Protein AF-A0A5E4KMW6-F1 (afdb_monomer_lite)

Structure (mmCIF, N/CA/C/O backbone):
data_AF-A0A5E4KMW6-F1
#
_entry.id   AF-A0A5E4KMW6-F1
#
loop_
_atom_site.group_PDB
_atom_site.id
_atom_site.type_symbol
_atom_site.label_atom_id
_atom_site.label_alt_id
_atom_site.label_comp_id
_atom_site.label_asym_id
_atom_site.label_entity_id
_atom_site.label_seq_id
_atom_site.pdbx_PDB_ins_code
_atom_site.Cartn_x
_atom_site.Cartn_y
_atom_site.Cartn_z
_atom_site.occupancy
_atom_site.B_iso_or_equiv
_atom_site.auth_seq_id
_atom_site.auth_comp_id
_atom_site.auth_asym_id
_atom_site.auth_atom_id
_atom_site.pdbx_PDB_model_num
ATOM 1 N N . MET A 1 1 ? -25.659 14.389 33.096 1.00 57.75 1 MET A N 1
ATOM 2 C CA . MET A 1 1 ? -24.238 14.455 32.680 1.00 57.75 1 MET A CA 1
ATOM 3 C C . MET A 1 1 ? -23.809 13.194 31.925 1.00 57.75 1 MET A C 1
ATOM 5 O O . MET A 1 1 ? -23.121 13.339 30.927 1.00 57.75 1 MET A O 1
ATOM 9 N N . GLU A 1 2 ? -24.283 11.996 32.290 1.00 60.06 2 GLU A N 1
ATOM 10 C CA . GLU A 1 2 ? -23.921 10.710 31.642 1.00 60.06 2 GLU A CA 1
ATOM 11 C C . GLU A 1 2 ? -24.306 10.571 30.155 1.00 60.06 2 GLU A C 1
ATOM 13 O O . GLU A 1 2 ? -23.616 9.909 29.386 1.00 60.06 2 GLU A O 1
ATOM 18 N N . THR A 1 3 ? -25.379 11.224 29.701 1.00 62.38 3 THR A N 1
ATOM 19 C CA . THR A 1 3 ? -25.861 11.101 28.312 1.00 62.38 3 THR A CA 1
ATOM 20 C C . THR A 1 3 ? -24.940 11.737 27.268 1.00 62.38 3 THR A C 1
ATOM 22 O O . THR A 1 3 ? -24.943 11.291 26.121 1.00 62.38 3 THR A O 1
ATOM 25 N N . ASN A 1 4 ? -24.160 12.759 27.640 1.00 74.69 4 ASN A N 1
ATOM 26 C CA . ASN A 1 4 ? -23.237 13.421 26.711 1.00 74.69 4 ASN A CA 1
ATOM 27 C C . ASN A 1 4 ? -21.982 12.572 26.475 1.00 74.69 4 ASN A C 1
ATOM 29 O O . ASN A 1 4 ? -21.631 12.343 25.321 1.00 74.69 4 ASN A O 1
ATOM 33 N N . ASN A 1 5 ? -21.400 12.003 27.537 1.00 83.69 5 ASN A N 1
ATOM 34 C CA . ASN A 1 5 ? -20.194 11.169 27.448 1.00 83.69 5 ASN A CA 1
ATOM 35 C C . ASN A 1 5 ? -20.421 9.916 26.585 1.00 83.69 5 ASN A C 1
ATOM 37 O O . ASN A 1 5 ? -19.642 9.585 25.694 1.00 83.69 5 ASN A O 1
ATOM 41 N N . LYS A 1 6 ? -21.580 9.273 26.759 1.00 87.38 6 LYS A N 1
ATOM 42 C CA . LYS A 1 6 ? -21.977 8.111 25.961 1.00 87.38 6 LYS A CA 1
ATOM 43 C C . LYS A 1 6 ? -22.080 8.417 24.464 1.00 87.38 6 LYS A C 1
ATOM 45 O O . LYS A 1 6 ? -21.688 7.597 23.633 1.00 87.38 6 LYS A O 1
ATOM 50 N N . LYS A 1 7 ? -22.643 9.576 24.109 1.00 90.06 7 LYS A N 1
ATOM 51 C CA . LYS A 1 7 ? -22.802 10.000 22.711 1.00 90.06 7 LYS A CA 1
ATOM 52 C C . LYS A 1 7 ? -21.448 10.329 22.076 1.00 90.06 7 LYS A C 1
ATOM 54 O O . LYS A 1 7 ? -21.235 9.993 20.914 1.00 90.06 7 LYS A O 1
ATOM 59 N N . GLU A 1 8 ? -20.540 10.929 22.840 1.00 91.62 8 GLU A N 1
ATOM 60 C CA . GLU A 1 8 ? -19.158 11.190 22.423 1.00 91.62 8 GLU A CA 1
ATOM 61 C C . GLU A 1 8 ? -18.402 9.880 22.148 1.00 91.62 8 GLU A C 1
ATOM 63 O O . GLU A 1 8 ? -17.868 9.707 21.052 1.00 91.62 8 GLU A O 1
ATOM 68 N N . LEU A 1 9 ? -18.469 8.902 23.061 1.00 92.56 9 LEU A N 1
ATOM 69 C CA . LEU A 1 9 ? -17.869 7.572 22.867 1.00 92.56 9 LEU A CA 1
ATOM 70 C C . LEU A 1 9 ? -18.418 6.854 21.627 1.00 92.56 9 LEU A C 1
ATOM 72 O O . LEU A 1 9 ? -17.667 6.226 20.882 1.00 92.56 9 LEU A O 1
ATOM 76 N N . GLN A 1 10 ? -19.726 6.951 21.378 1.00 94.31 10 GLN A N 1
ATOM 77 C CA . GLN A 1 10 ? -20.337 6.397 20.166 1.00 94.31 10 GLN A CA 1
ATOM 78 C C . GLN A 1 10 ? -19.813 7.068 18.889 1.00 94.31 10 GLN A C 1
ATOM 80 O O . GLN A 1 10 ? -19.595 6.373 17.896 1.00 94.31 10 GLN A O 1
ATOM 85 N N . GLY A 1 11 ? -19.590 8.386 18.919 1.00 96.06 11 GLY A N 1
ATOM 86 C CA . GLY A 1 11 ? -18.971 9.129 17.820 1.00 96.06 11 GLY A CA 1
ATOM 87 C C . GLY A 1 11 ? -17.546 8.652 17.540 1.00 96.06 11 GLY A C 1
ATOM 88 O O . GLY A 1 11 ? -17.247 8.253 16.417 1.00 96.06 11 GLY A O 1
ATOM 89 N N . MET A 1 12 ? -16.710 8.574 18.578 1.00 96.00 12 MET A N 1
ATOM 90 C CA . MET A 1 12 ? -15.323 8.102 18.462 1.00 96.00 12 MET A CA 1
ATOM 91 C C . MET A 1 12 ? -15.232 6.661 17.946 1.00 96.00 12 MET A C 1
ATOM 93 O O . MET A 1 12 ? -14.402 6.349 17.097 1.00 96.00 12 MET A O 1
ATOM 97 N N . ILE A 1 13 ? -16.101 5.768 18.431 1.00 97.69 13 ILE A N 1
ATOM 98 C CA . ILE A 1 13 ? -16.173 4.383 17.947 1.00 97.69 13 ILE A CA 1
ATOM 99 C C . ILE A 1 13 ? -16.477 4.355 16.450 1.00 97.69 13 ILE A C 1
ATOM 101 O O . ILE A 1 13 ? -15.834 3.599 15.723 1.00 97.69 13 ILE A O 1
ATOM 105 N N . LYS A 1 14 ? -17.427 5.178 15.991 1.00 98.00 14 LYS A N 1
ATOM 106 C CA . LYS A 1 14 ? -17.769 5.260 14.572 1.00 98.00 14 LYS A CA 1
ATOM 107 C C . LYS A 1 14 ? -16.583 5.759 13.742 1.00 98.00 14 LYS A C 1
ATOM 109 O O . LYS A 1 14 ? -16.261 5.134 12.740 1.00 98.00 14 LYS A O 1
ATOM 114 N N . GLU A 1 15 ? -15.899 6.813 14.177 1.00 98.19 15 GLU A N 1
ATOM 115 C CA . GLU A 1 15 ? -14.708 7.337 13.487 1.00 98.19 15 GLU A CA 1
ATOM 116 C C . GLU A 1 15 ? -13.585 6.294 13.389 1.00 98.19 15 GLU A C 1
ATOM 118 O O . GLU A 1 15 ? -12.969 6.133 12.338 1.00 98.19 15 GLU A O 1
ATOM 123 N N . LEU A 1 16 ? -13.345 5.531 14.459 1.00 98.38 16 LEU A N 1
ATOM 124 C CA . LEU A 1 16 ? -12.359 4.447 14.453 1.00 98.38 16 LEU A CA 1
ATOM 125 C C . LEU A 1 16 ? -12.757 3.305 13.507 1.00 98.38 16 LEU A C 1
ATOM 127 O O . LEU A 1 16 ? -11.884 2.703 12.887 1.00 98.38 16 LEU A O 1
ATOM 131 N N . GLN A 1 17 ? -14.052 2.999 13.390 1.00 98.50 17 GLN A N 1
ATOM 132 C CA . GLN A 1 17 ? -14.554 2.010 12.431 1.00 98.50 17 GLN A CA 1
ATOM 133 C C . GLN A 1 17 ? -14.382 2.485 10.988 1.00 98.50 17 GLN A C 1
ATOM 135 O O . GLN A 1 17 ? -13.891 1.717 10.163 1.00 98.50 17 GLN A O 1
ATOM 140 N N . ASP A 1 18 ? -14.737 3.739 10.706 1.00 98.56 18 ASP A N 1
ATOM 141 C CA . ASP A 1 18 ? -14.577 4.349 9.385 1.00 98.56 18 ASP A CA 1
ATOM 142 C C . ASP A 1 18 ? -13.086 4.335 8.983 1.00 98.56 18 ASP A C 1
ATOM 144 O O . ASP A 1 18 ? -12.735 3.828 7.917 1.00 98.56 18 ASP A O 1
ATOM 148 N N . LYS A 1 19 ? -12.187 4.719 9.901 1.00 98.50 19 LYS A N 1
ATOM 149 C CA . LYS A 1 19 ? -10.732 4.651 9.694 1.00 98.50 19 LYS A CA 1
ATOM 150 C C . LYS A 1 19 ? -10.211 3.228 9.456 1.00 98.50 19 LYS A C 1
ATOM 152 O O . LYS A 1 19 ? -9.307 3.029 8.650 1.00 98.50 19 LYS A O 1
ATOM 157 N N . ILE A 1 20 ? -10.736 2.227 10.166 1.00 98.75 20 ILE A N 1
ATOM 158 C CA . ILE A 1 20 ? -10.351 0.822 9.949 1.00 98.75 20 ILE A CA 1
ATOM 159 C C . ILE A 1 20 ? -10.695 0.384 8.527 1.00 98.75 20 ILE A C 1
ATOM 161 O O . ILE A 1 20 ? -9.859 -0.258 7.895 1.00 98.75 20 ILE A O 1
ATOM 165 N N . ASN A 1 21 ? -11.878 0.748 8.028 1.00 98.56 21 ASN A N 1
ATOM 166 C CA . ASN A 1 21 ? -12.286 0.408 6.667 1.00 98.56 21 ASN A CA 1
ATOM 167 C C . ASN A 1 21 ? -11.345 1.061 5.641 1.00 98.56 21 ASN A C 1
ATOM 169 O O . ASN A 1 21 ? -10.805 0.365 4.788 1.00 98.56 21 ASN A O 1
ATOM 173 N N . GLU A 1 22 ? -11.041 2.355 5.793 1.00 98.62 22 GLU A N 1
ATOM 174 C CA . GLU A 1 22 ? -10.095 3.062 4.913 1.00 98.62 22 GLU A CA 1
ATOM 175 C C . GLU A 1 22 ? -8.698 2.415 4.904 1.00 98.62 22 GLU A C 1
ATOM 177 O O . GLU A 1 22 ? -8.081 2.250 3.850 1.00 98.62 22 GLU A O 1
ATOM 182 N N . LEU A 1 23 ? -8.190 2.012 6.075 1.00 98.75 23 LEU A N 1
ATOM 183 C CA . LEU A 1 23 ? -6.911 1.304 6.186 1.00 98.75 23 LEU A CA 1
ATOM 184 C C . LEU A 1 23 ? -6.944 -0.053 5.475 1.00 98.75 23 LEU A C 1
ATOM 186 O O . LEU A 1 23 ? -5.963 -0.425 4.832 1.00 98.75 23 LEU A O 1
ATOM 190 N N . GLN A 1 24 ? -8.051 -0.791 5.582 1.00 98.69 24 GLN A N 1
ATOM 191 C CA . GLN A 1 24 ? -8.215 -2.077 4.905 1.00 98.69 24 GLN A CA 1
ATOM 192 C C . GLN A 1 24 ? -8.251 -1.914 3.383 1.00 98.69 24 GLN A C 1
ATOM 194 O O . GLN A 1 24 ? -7.537 -2.649 2.700 1.00 98.69 24 GLN A O 1
ATOM 199 N N . ASP A 1 25 ? -8.977 -0.919 2.876 1.00 98.69 25 ASP A N 1
ATOM 200 C CA . ASP A 1 25 ? -9.053 -0.620 1.442 1.00 98.69 25 ASP A CA 1
ATOM 201 C C . ASP A 1 25 ? -7.670 -0.247 0.877 1.00 98.69 25 ASP A C 1
ATOM 203 O O . ASP A 1 25 ? -7.252 -0.743 -0.173 1.00 98.69 25 ASP A O 1
ATOM 207 N N . MET A 1 26 ? -6.903 0.580 1.600 1.00 98.69 26 MET A N 1
ATOM 208 C CA . MET A 1 26 ? -5.532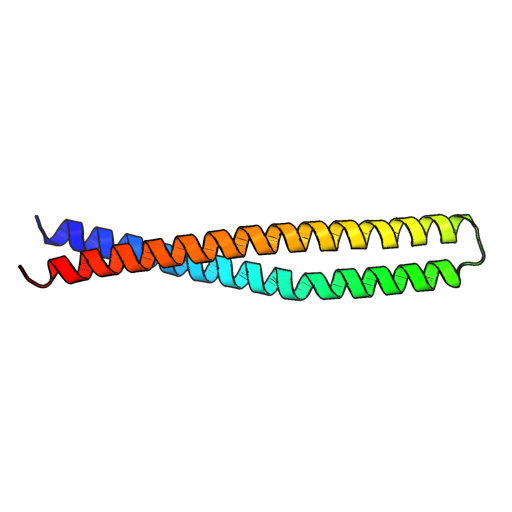 0.928 1.204 1.00 98.69 26 MET A CA 1
ATOM 209 C C . MET A 1 26 ? -4.595 -0.287 1.212 1.00 98.69 26 MET A C 1
ATOM 211 O O . MET A 1 26 ? -3.778 -0.442 0.302 1.00 98.69 26 MET A O 1
ATOM 215 N N . ILE A 1 27 ? -4.701 -1.153 2.223 1.00 98.88 27 ILE A N 1
ATOM 216 C CA . ILE A 1 27 ? -3.915 -2.391 2.303 1.00 98.88 27 ILE A CA 1
ATOM 217 C C . ILE A 1 27 ? -4.235 -3.308 1.120 1.00 98.88 27 ILE A C 1
ATOM 219 O O . ILE A 1 27 ? -3.312 -3.835 0.497 1.00 98.88 27 ILE A O 1
ATOM 223 N N . GLU A 1 28 ? -5.514 -3.481 0.782 1.00 98.75 28 GLU A N 1
ATOM 224 C CA . GLU A 1 28 ? -5.937 -4.293 -0.361 1.00 98.75 28 GLU A CA 1
ATOM 225 C C . GLU A 1 28 ? -5.371 -3.745 -1.676 1.00 98.75 28 GLU A C 1
ATOM 227 O O . GLU A 1 28 ? -4.771 -4.494 -2.451 1.00 98.75 28 GLU A O 1
ATOM 232 N N . ALA A 1 29 ? -5.461 -2.430 -1.893 1.00 98.75 29 ALA A N 1
ATOM 233 C CA . ALA A 1 29 ? -4.903 -1.788 -3.079 1.00 98.75 29 ALA A CA 1
ATOM 234 C C . ALA A 1 29 ? -3.389 -2.035 -3.222 1.00 98.75 29 ALA A C 1
ATOM 236 O O . ALA A 1 29 ? -2.912 -2.349 -4.315 1.00 98.75 29 ALA A O 1
ATOM 237 N N . ILE A 1 30 ? -2.632 -1.953 -2.123 1.00 98.75 30 ILE A N 1
ATOM 238 C CA . ILE A 1 30 ? -1.185 -2.211 -2.137 1.00 98.75 30 ILE A CA 1
ATOM 239 C C . ILE A 1 30 ? -0.877 -3.690 -2.392 1.00 98.75 30 ILE A C 1
ATOM 241 O O . ILE A 1 30 ? 0.026 -3.998 -3.174 1.00 98.75 30 ILE A O 1
ATOM 245 N N . LEU A 1 31 ? -1.631 -4.612 -1.788 1.00 98.62 31 LEU A N 1
ATOM 246 C CA . LEU A 1 31 ? -1.472 -6.049 -2.033 1.00 98.62 31 LEU A CA 1
ATOM 247 C C . LEU A 1 31 ? -1.720 -6.416 -3.502 1.00 98.62 31 LEU A C 1
ATOM 249 O O . LEU A 1 31 ? -1.069 -7.326 -4.012 1.00 98.62 31 LEU A O 1
ATOM 253 N N . LEU A 1 32 ? -2.604 -5.688 -4.191 1.00 98.50 32 LEU A N 1
ATOM 254 C CA . LEU A 1 32 ? -2.830 -5.825 -5.633 1.00 98.50 32 LEU A CA 1
ATOM 255 C C . LEU A 1 32 ? -1.739 -5.161 -6.490 1.00 98.50 32 LEU A C 1
ATOM 257 O O . LEU A 1 32 ? -1.545 -5.565 -7.636 1.00 98.50 32 LEU A O 1
ATOM 261 N N . ALA A 1 33 ? -1.049 -4.136 -5.984 1.00 98.62 33 ALA A N 1
ATOM 262 C CA . ALA A 1 33 ? -0.001 -3.418 -6.715 1.00 98.62 33 ALA A CA 1
ATOM 263 C C . ALA A 1 33 ? 1.350 -4.153 -6.692 1.00 98.62 33 ALA A C 1
ATOM 265 O O . ALA A 1 33 ? 1.993 -4.278 -7.727 1.00 98.62 33 ALA A O 1
ATOM 266 N N . ILE A 1 34 ? 1.746 -4.722 -5.550 1.00 98.69 34 ILE A N 1
ATOM 267 C CA . ILE A 1 34 ? 3.015 -5.459 -5.392 1.00 98.69 34 ILE A CA 1
ATOM 268 C C . ILE A 1 34 ? 3.270 -6.522 -6.485 1.00 98.69 34 ILE A C 1
ATOM 270 O O . ILE A 1 34 ? 4.373 -6.538 -7.032 1.00 98.69 34 ILE A O 1
ATOM 274 N N . PRO A 1 35 ? 2.327 -7.425 -6.830 1.00 98.38 35 PRO A N 1
ATOM 275 C CA . PRO A 1 35 ? 2.565 -8.396 -7.897 1.00 98.38 35 PRO A CA 1
ATOM 276 C C . PRO A 1 35 ? 2.711 -7.737 -9.275 1.00 98.38 35 PRO A C 1
ATOM 278 O O . PRO A 1 35 ? 3.471 -8.245 -10.093 1.00 98.38 35 PRO A O 1
ATOM 281 N N . ARG A 1 36 ? 2.069 -6.586 -9.519 1.00 98.56 36 ARG A N 1
ATOM 282 C CA . ARG A 1 36 ? 2.215 -5.855 -10.787 1.00 98.56 36 ARG A CA 1
ATOM 283 C C . ARG A 1 36 ? 3.619 -5.295 -10.973 1.00 98.56 36 ARG A C 1
ATOM 285 O O . ARG A 1 36 ? 4.141 -5.377 -12.078 1.00 98.56 36 ARG A O 1
ATOM 292 N N . GLU A 1 37 ? 4.249 -4.802 -9.906 1.00 98.62 37 GLU A N 1
ATOM 293 C CA . GLU A 1 37 ? 5.648 -4.351 -9.970 1.00 98.62 37 GLU A CA 1
ATOM 294 C C . GLU A 1 37 ? 6.596 -5.510 -10.314 1.00 98.62 37 GLU A C 1
ATOM 296 O O . GLU A 1 37 ? 7.518 -5.362 -11.113 1.00 98.62 37 GLU A O 1
ATOM 301 N N . ARG A 1 38 ? 6.330 -6.712 -9.783 1.00 98.19 38 ARG A N 1
ATOM 302 C CA . ARG A 1 38 ? 7.102 -7.922 -10.116 1.00 98.19 38 ARG A CA 1
ATOM 303 C C . ARG A 1 38 ? 6.937 -8.332 -11.572 1.00 98.19 38 ARG A C 1
ATOM 305 O O . ARG A 1 38 ? 7.927 -8.606 -12.245 1.00 98.19 38 ARG A O 1
ATOM 312 N N . GLU A 1 39 ? 5.699 -8.352 -12.058 1.00 98.62 39 GLU A N 1
ATOM 313 C CA . GLU A 1 39 ? 5.392 -8.649 -13.459 1.00 98.62 39 GLU A CA 1
ATOM 314 C C . GLU A 1 39 ? 6.057 -7.630 -14.400 1.00 98.62 39 GLU A C 1
ATOM 316 O O . GLU A 1 39 ? 6.649 -8.013 -15.411 1.00 98.62 39 GLU A O 1
ATOM 321 N N . ALA A 1 40 ? 6.031 -6.342 -14.045 1.00 98.56 40 ALA A N 1
ATOM 322 C CA . ALA A 1 40 ? 6.690 -5.280 -14.801 1.00 98.56 40 ALA A CA 1
ATOM 323 C C . ALA A 1 40 ? 8.222 -5.423 -14.789 1.00 98.56 40 ALA A C 1
ATOM 325 O O . ALA A 1 40 ? 8.856 -5.331 -15.845 1.00 98.56 40 ALA A O 1
ATOM 326 N N . HIS A 1 41 ? 8.823 -5.733 -13.635 1.00 98.69 41 HIS A N 1
ATOM 327 C CA . HIS A 1 41 ? 10.250 -6.042 -13.535 1.00 98.69 41 HIS A CA 1
ATOM 328 C C . HIS A 1 41 ? 10.634 -7.192 -14.477 1.00 98.69 41 HIS A C 1
ATOM 330 O O . HIS A 1 41 ? 11.577 -7.070 -15.262 1.00 98.69 41 HIS A O 1
ATOM 336 N N . GLU A 1 42 ? 9.910 -8.314 -14.420 1.00 98.56 42 GLU A N 1
ATOM 337 C CA . GLU A 1 42 ? 10.171 -9.480 -15.270 1.00 98.56 42 GLU A CA 1
ATOM 338 C C . GLU A 1 42 ? 10.026 -9.144 -16.756 1.00 98.56 42 GLU A C 1
ATOM 340 O O . GLU A 1 42 ? 10.868 -9.542 -17.567 1.00 98.56 42 GLU A O 1
ATOM 345 N N . TYR A 1 43 ? 9.006 -8.360 -17.110 1.00 98.69 43 TYR A N 1
ATOM 346 C CA . TYR A 1 43 ? 8.800 -7.871 -18.467 1.00 98.69 43 TYR A CA 1
ATOM 347 C C . TYR A 1 43 ? 10.006 -7.065 -18.972 1.00 98.69 43 TYR A C 1
ATOM 349 O O . TYR A 1 43 ? 10.556 -7.375 -20.034 1.00 98.69 43 TYR A O 1
ATOM 357 N N . TYR A 1 44 ? 10.484 -6.082 -18.205 1.00 98.69 44 TYR A N 1
ATOM 358 C CA . TYR A 1 44 ? 11.638 -5.277 -18.610 1.00 98.69 44 TYR A CA 1
ATOM 359 C C . TYR A 1 44 ? 12.952 -6.063 -18.587 1.00 98.69 44 TYR A C 1
ATOM 361 O O . TYR A 1 44 ? 13.788 -5.880 -19.473 1.00 98.69 44 TYR A O 1
ATOM 369 N N . ALA A 1 45 ? 13.124 -7.002 -17.657 1.00 98.44 45 ALA A N 1
ATOM 370 C CA . ALA A 1 45 ? 14.274 -7.901 -17.642 1.00 98.44 45 ALA A CA 1
ATOM 371 C C . ALA A 1 45 ? 14.303 -8.826 -18.876 1.00 98.44 45 ALA A C 1
ATOM 373 O O . ALA A 1 45 ? 15.374 -9.134 -19.406 1.00 98.44 45 ALA A O 1
ATOM 374 N N . ASN A 1 46 ? 13.141 -9.259 -19.374 1.00 98.56 46 ASN A N 1
ATOM 375 C CA . ASN A 1 46 ? 13.035 -9.988 -20.641 1.00 98.56 46 ASN A CA 1
ATOM 376 C C . ASN A 1 46 ? 13.369 -9.082 -21.830 1.00 98.56 46 ASN A C 1
ATOM 378 O O . ASN A 1 46 ? 14.229 -9.431 -22.639 1.00 98.56 46 ASN A O 1
ATOM 382 N N . ALA A 1 47 ? 12.787 -7.883 -21.882 1.00 98.31 47 ALA A N 1
ATOM 383 C CA . ALA A 1 47 ? 13.049 -6.916 -22.945 1.00 98.31 47 ALA A CA 1
ATOM 384 C C . ALA A 1 47 ? 14.533 -6.501 -23.014 1.00 98.31 47 ALA A C 1
ATOM 386 O O . ALA A 1 47 ? 15.090 -6.347 -24.101 1.00 98.31 47 ALA A O 1
ATOM 387 N N . TYR A 1 48 ? 15.213 -6.395 -21.867 1.00 98.12 48 TYR A N 1
ATOM 388 C CA . TYR A 1 48 ? 16.664 -6.209 -21.787 1.00 98.12 48 TYR A CA 1
ATOM 389 C C . TYR A 1 48 ? 17.435 -7.334 -22.491 1.00 98.12 48 TYR A C 1
ATOM 391 O O . TYR A 1 48 ? 18.371 -7.059 -23.243 1.00 98.12 48 TYR A O 1
ATOM 399 N N . ARG A 1 49 ? 17.045 -8.597 -22.265 1.00 98.00 49 ARG A N 1
ATOM 400 C CA . ARG A 1 49 ? 17.708 -9.775 -22.852 1.00 98.00 49 ARG A CA 1
ATOM 401 C C . ARG A 1 49 ? 17.516 -9.865 -24.365 1.00 98.00 49 ARG A C 1
ATOM 403 O O . ARG A 1 49 ? 18.412 -10.340 -25.057 1.00 98.00 49 ARG A O 1
ATOM 410 N N . GLU A 1 50 ? 16.380 -9.395 -24.869 1.00 98.06 50 GLU A N 1
ATOM 411 C CA . GLU A 1 50 ? 16.034 -9.423 -26.296 1.00 98.06 50 GLU A CA 1
ATOM 412 C C . GLU A 1 50 ? 16.521 -8.183 -27.064 1.00 98.06 50 GLU A C 1
ATOM 414 O O . GLU A 1 50 ? 16.653 -8.207 -28.291 1.00 98.06 50 GLU A O 1
ATOM 419 N N . ALA A 1 51 ? 16.811 -7.087 -26.362 1.00 97.88 51 ALA A N 1
ATOM 420 C CA . ALA A 1 51 ? 17.237 -5.840 -26.975 1.00 97.88 51 ALA A CA 1
ATOM 421 C C . ALA A 1 51 ? 18.575 -5.984 -27.715 1.00 97.88 51 ALA A C 1
ATOM 423 O O . ALA A 1 51 ? 19.601 -6.374 -27.153 1.00 97.88 51 ALA A O 1
ATOM 424 N N . THR A 1 52 ? 18.591 -5.567 -28.981 1.00 97.00 52 THR A N 1
ATOM 425 C CA . THR A 1 52 ? 19.775 -5.619 -29.852 1.00 97.00 52 THR A CA 1
ATOM 426 C C . THR A 1 52 ? 20.674 -4.394 -29.690 1.00 97.00 52 THR A C 1
ATOM 428 O O . THR A 1 52 ? 21.902 -4.525 -29.703 1.00 97.00 52 THR A O 1
ATOM 431 N N . SER A 1 53 ? 20.086 -3.215 -29.462 1.00 98.19 53 SER A N 1
ATOM 432 C CA . SER A 1 53 ? 20.822 -1.965 -29.260 1.00 98.19 53 SER A CA 1
ATOM 433 C C . SER A 1 53 ? 21.253 -1.773 -27.801 1.00 98.19 53 SER A C 1
ATOM 435 O O . SER A 1 53 ? 20.526 -2.107 -26.864 1.00 98.19 53 SER A O 1
ATOM 437 N N . GLU A 1 54 ? 22.435 -1.188 -27.595 1.00 97.50 54 GLU A N 1
ATOM 438 C CA . GLU A 1 54 ? 22.928 -0.864 -26.250 1.00 97.50 54 GLU A CA 1
ATOM 439 C C . GLU A 1 54 ? 22.045 0.178 -25.546 1.00 97.50 54 GLU A C 1
ATOM 441 O O . GLU A 1 54 ? 21.821 0.083 -24.341 1.00 97.50 54 GLU A O 1
ATOM 446 N N . ALA A 1 55 ? 21.497 1.138 -26.297 1.00 98.12 55 ALA A N 1
ATOM 447 C CA . ALA A 1 55 ? 20.600 2.155 -25.758 1.00 98.12 55 ALA A CA 1
ATOM 448 C C . ALA A 1 55 ? 19.315 1.529 -25.189 1.00 98.12 55 ALA A C 1
ATOM 450 O O . ALA A 1 55 ? 18.930 1.826 -24.060 1.00 98.12 55 ALA A O 1
ATOM 451 N N . SER A 1 56 ? 18.698 0.603 -25.932 1.00 98.25 56 SER A N 1
ATOM 452 C CA . SER A 1 56 ? 17.511 -0.132 -25.479 1.00 98.25 56 SER A CA 1
ATOM 453 C C . SER A 1 56 ? 17.815 -1.003 -24.260 1.00 98.25 56 SER A C 1
ATOM 455 O O . SER A 1 56 ? 17.035 -1.005 -23.313 1.00 98.25 56 SER A O 1
ATOM 457 N N . ARG A 1 57 ? 18.971 -1.686 -24.232 1.00 98.38 57 ARG A N 1
ATOM 458 C CA . ARG A 1 57 ? 19.408 -2.447 -23.049 1.00 98.38 57 ARG A CA 1
ATOM 459 C C . ARG A 1 57 ? 19.514 -1.551 -21.813 1.00 98.38 57 ARG A C 1
ATOM 461 O O . ARG A 1 57 ? 18.945 -1.874 -20.778 1.00 98.38 57 ARG A O 1
ATOM 468 N N . LYS A 1 58 ? 20.171 -0.394 -21.912 1.00 98.38 58 LYS A N 1
ATOM 469 C CA . LYS A 1 58 ? 20.270 0.543 -20.776 1.00 98.38 58 LYS A CA 1
ATOM 470 C C . LYS A 1 58 ? 18.897 1.010 -20.289 1.00 98.38 58 LYS A C 1
ATOM 472 O O . LYS A 1 58 ? 18.664 1.025 -19.086 1.00 98.38 58 LYS A O 1
ATOM 477 N N . MET A 1 59 ? 17.990 1.332 -21.211 1.00 98.56 59 MET A N 1
ATOM 478 C CA . MET A 1 59 ? 16.628 1.749 -20.870 1.00 98.56 59 MET A CA 1
ATOM 479 C C . MET A 1 59 ? 15.856 0.652 -20.126 1.00 98.56 59 MET A C 1
ATOM 481 O O . MET A 1 59 ? 15.296 0.921 -19.069 1.00 98.56 59 MET A O 1
ATOM 485 N N . TYR A 1 60 ? 15.845 -0.581 -20.637 1.00 98.69 60 TYR A N 1
ATOM 486 C CA . TYR A 1 60 ? 15.119 -1.676 -19.991 1.00 98.69 60 TYR A CA 1
ATOM 487 C C . TYR A 1 60 ? 15.725 -2.088 -18.647 1.00 98.69 60 TYR A C 1
ATOM 489 O O . TYR A 1 60 ? 14.975 -2.368 -17.718 1.00 98.69 60 TYR A O 1
ATOM 497 N N . SER A 1 61 ? 17.056 -2.062 -18.513 1.00 98.38 61 SER A N 1
ATOM 498 C CA . SER A 1 61 ? 17.720 -2.291 -17.221 1.00 98.38 61 SER A CA 1
ATOM 499 C C . SER A 1 61 ? 17.277 -1.259 -16.186 1.00 98.38 61 SER A C 1
ATOM 501 O O . SER A 1 61 ? 16.897 -1.624 -15.079 1.00 98.38 61 SER A O 1
ATOM 503 N N . TYR A 1 62 ? 17.262 0.023 -16.567 1.00 98.56 62 TYR A N 1
ATOM 504 C CA . TYR A 1 62 ? 16.812 1.099 -15.688 1.00 98.56 62 TYR A CA 1
ATOM 505 C C . TYR A 1 62 ? 15.351 0.916 -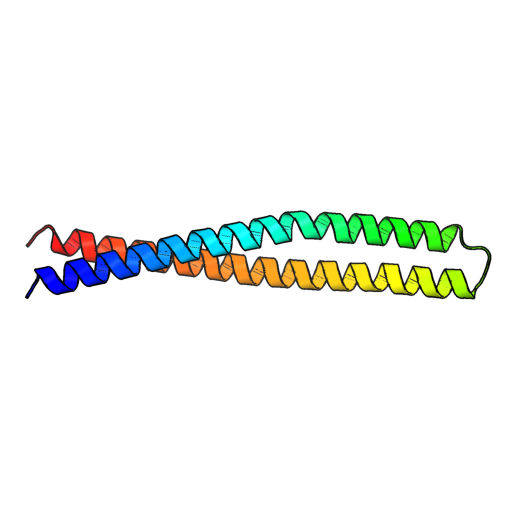15.257 1.00 98.56 62 TYR A C 1
ATOM 507 O O . TYR A 1 62 ? 15.047 1.054 -14.076 1.00 98.56 62 TYR A O 1
ATOM 515 N N . LEU A 1 63 ? 14.457 0.570 -16.189 1.00 98.69 63 LEU A N 1
ATOM 516 C CA . LEU A 1 63 ? 13.046 0.336 -15.875 1.00 98.69 63 LEU A CA 1
ATOM 517 C C . LEU A 1 63 ? 12.863 -0.850 -14.922 1.00 98.69 63 LEU A C 1
ATOM 519 O O . LEU A 1 63 ? 12.185 -0.699 -13.914 1.00 98.69 63 LEU A O 1
ATOM 523 N N . ALA A 1 64 ? 13.530 -1.983 -15.168 1.00 98.56 64 ALA A N 1
ATOM 524 C CA . ALA A 1 64 ? 13.488 -3.123 -14.251 1.00 98.56 64 ALA A CA 1
ATOM 525 C C . ALA A 1 64 ? 13.954 -2.731 -12.833 1.00 98.56 64 ALA A C 1
ATOM 527 O O . ALA A 1 64 ? 13.304 -3.058 -11.840 1.00 98.56 64 ALA A O 1
ATOM 528 N N . GLU A 1 65 ? 15.041 -1.964 -12.721 1.00 98.38 65 GLU A N 1
ATOM 529 C CA . GLU A 1 65 ? 15.519 -1.455 -11.431 1.00 98.38 65 GLU A CA 1
ATOM 530 C C . GLU A 1 65 ? 14.502 -0.524 -10.746 1.00 98.38 65 GLU A C 1
ATOM 532 O O . GLU A 1 65 ? 14.340 -0.607 -9.526 1.00 98.38 65 GLU A O 1
ATOM 537 N N . GLN A 1 66 ? 13.784 0.324 -11.496 1.00 98.62 66 GLN A N 1
ATOM 538 C CA . GLN A 1 66 ? 12.717 1.162 -10.930 1.00 98.62 66 GLN A CA 1
ATOM 539 C C . GLN A 1 66 ? 11.593 0.320 -10.320 1.00 98.62 66 GLN A C 1
ATOM 541 O O . GLN A 1 66 ? 11.201 0.591 -9.186 1.00 98.62 66 GLN A O 1
ATOM 546 N N . GLU A 1 67 ? 11.147 -0.746 -10.988 1.00 98.62 67 GLU A N 1
ATOM 547 C CA . GLU A 1 67 ? 10.061 -1.580 -10.450 1.00 98.62 67 GLU A CA 1
ATOM 548 C C . GLU A 1 67 ? 10.467 -2.308 -9.155 1.00 98.62 67 GLU A C 1
ATOM 550 O O . GLU A 1 67 ? 9.652 -2.508 -8.254 1.00 98.62 67 GLU A O 1
ATOM 555 N N . THR A 1 68 ? 11.759 -2.613 -8.981 1.00 98.25 68 THR A N 1
ATOM 556 C CA . THR A 1 68 ? 12.280 -3.152 -7.707 1.00 98.25 68 THR A CA 1
ATOM 557 C C . THR A 1 68 ? 12.177 -2.128 -6.571 1.00 98.25 68 THR A C 1
ATOM 559 O O . THR A 1 68 ? 11.847 -2.472 -5.427 1.00 98.25 68 THR A O 1
ATOM 562 N N . LEU A 1 69 ? 12.457 -0.855 -6.869 1.00 98.38 69 LEU A N 1
ATOM 563 C CA . LEU A 1 69 ? 12.307 0.237 -5.907 1.00 98.38 69 LEU A CA 1
ATOM 564 C C . LEU A 1 69 ? 10.829 0.471 -5.580 1.00 98.38 69 LEU A C 1
ATOM 566 O O . LEU A 1 69 ? 10.495 0.593 -4.401 1.00 98.38 69 LEU A O 1
ATOM 570 N N . HIS A 1 70 ? 9.948 0.459 -6.583 1.00 98.50 70 HIS A N 1
ATOM 571 C CA . HIS A 1 70 ? 8.503 0.567 -6.384 1.00 98.50 70 HIS A CA 1
ATOM 572 C C . HIS A 1 70 ? 7.968 -0.562 -5.495 1.00 98.50 70 HIS A C 1
ATOM 574 O O . HIS A 1 70 ? 7.304 -0.274 -4.495 1.00 98.50 70 HIS A O 1
ATOM 580 N N . GLU A 1 71 ? 8.328 -1.827 -5.761 1.00 98.62 71 GLU A N 1
ATOM 581 C CA . GLU A 1 71 ? 7.948 -2.958 -4.903 1.00 98.62 71 GLU A CA 1
ATOM 582 C C . GLU A 1 71 ? 8.414 -2.735 -3.455 1.00 98.62 71 GLU A C 1
ATOM 584 O O . GLU A 1 71 ? 7.647 -2.932 -2.507 1.00 98.62 71 GLU A O 1
ATOM 589 N N . THR A 1 72 ? 9.662 -2.301 -3.268 1.00 98.62 72 THR A N 1
ATOM 590 C CA . THR A 1 72 ? 10.234 -2.049 -1.937 1.00 98.62 72 THR A CA 1
ATOM 591 C C . THR A 1 72 ? 9.463 -0.957 -1.192 1.00 98.62 72 THR A C 1
ATOM 593 O O . THR A 1 72 ? 9.132 -1.117 -0.013 1.00 98.62 72 THR A O 1
ATOM 596 N N . THR A 1 73 ? 9.125 0.137 -1.876 1.00 98.62 73 THR A N 1
ATOM 597 C CA . THR A 1 73 ? 8.323 1.228 -1.315 1.00 98.62 73 THR A CA 1
ATOM 598 C C . THR A 1 73 ? 6.918 0.762 -0.940 1.00 98.62 73 THR A C 1
ATOM 600 O O . THR A 1 73 ? 6.452 1.070 0.159 1.00 98.62 73 THR A O 1
ATOM 603 N N . LEU A 1 74 ? 6.261 -0.020 -1.801 1.00 98.81 74 LEU A N 1
ATOM 604 C CA . LEU A 1 74 ? 4.934 -0.577 -1.529 1.00 98.81 74 LEU A CA 1
ATOM 605 C C . LEU A 1 74 ? 4.945 -1.510 -0.314 1.00 98.81 74 LEU A C 1
ATOM 607 O O . LEU A 1 74 ? 4.066 -1.405 0.538 1.00 98.81 74 LEU A O 1
ATOM 611 N N . ARG A 1 75 ? 5.956 -2.377 -0.184 1.00 98.69 75 ARG A N 1
ATOM 612 C CA . ARG A 1 75 ? 6.112 -3.267 0.981 1.00 98.69 75 ARG A CA 1
ATOM 613 C C . ARG A 1 75 ? 6.289 -2.495 2.277 1.00 98.69 75 ARG A C 1
ATOM 615 O O . ARG A 1 75 ? 5.594 -2.772 3.246 1.00 98.69 75 ARG A O 1
ATOM 622 N N . LYS A 1 76 ? 7.158 -1.483 2.274 1.00 98.75 76 LYS A N 1
ATOM 623 C CA . LYS A 1 76 ? 7.331 -0.620 3.444 1.00 98.75 76 LYS A CA 1
ATOM 624 C C . LYS A 1 76 ? 6.010 0.051 3.830 1.00 98.75 76 LYS A C 1
ATOM 626 O O . LYS A 1 76 ? 5.652 0.079 5.003 1.00 98.75 76 LYS A O 1
ATOM 631 N N . ARG A 1 77 ? 5.266 0.560 2.843 1.00 98.62 77 ARG A N 1
ATOM 632 C CA . ARG A 1 77 ? 3.973 1.201 3.095 1.00 98.62 77 ARG A CA 1
ATOM 633 C C . ARG A 1 77 ? 2.925 0.216 3.617 1.00 98.62 77 ARG A C 1
ATOM 635 O O . ARG A 1 77 ? 2.129 0.586 4.476 1.00 98.62 77 ARG A O 1
ATOM 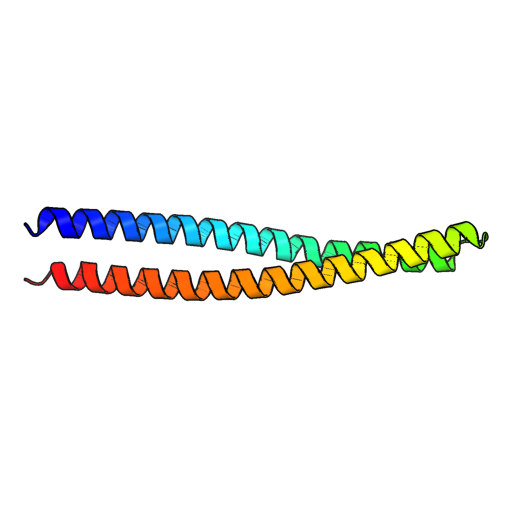642 N N . LEU A 1 78 ? 2.930 -1.022 3.125 1.00 98.75 78 LEU A N 1
ATOM 643 C CA . LEU A 1 78 ? 2.070 -2.094 3.621 1.00 98.75 78 LEU A CA 1
ATOM 644 C C . LEU A 1 78 ? 2.324 -2.362 5.109 1.00 98.75 78 LEU A C 1
ATOM 646 O O . LEU A 1 78 ? 1.367 -2.408 5.878 1.00 98.75 78 LEU A O 1
ATOM 650 N N . ASP A 1 79 ? 3.590 -2.481 5.510 1.00 98.69 79 ASP A N 1
ATOM 651 C CA . ASP A 1 79 ? 3.966 -2.724 6.906 1.00 98.69 79 ASP A CA 1
ATOM 652 C C . ASP A 1 79 ? 3.494 -1.578 7.819 1.00 98.69 79 ASP A C 1
ATOM 654 O O . ASP A 1 79 ? 2.895 -1.822 8.868 1.00 98.69 79 ASP A O 1
ATOM 658 N N . GLU A 1 80 ? 3.696 -0.325 7.396 1.00 98.75 80 GLU A N 1
ATOM 659 C CA . GLU A 1 80 ? 3.223 0.868 8.115 1.00 98.75 80 GLU A CA 1
ATOM 660 C C . GLU A 1 80 ? 1.695 0.862 8.300 1.00 98.75 80 GLU A C 1
ATOM 662 O O . GLU A 1 80 ? 1.195 1.076 9.406 1.00 98.75 80 GLU A O 1
ATOM 667 N N . LEU A 1 81 ? 0.940 0.578 7.234 1.00 98.69 81 LEU A N 1
ATOM 668 C CA . LEU A 1 81 ? -0.524 0.539 7.284 1.00 98.69 81 LEU A CA 1
ATOM 669 C C . LEU A 1 81 ? -1.044 -0.616 8.146 1.00 98.69 81 LEU A C 1
ATOM 671 O O . LEU A 1 81 ? -2.038 -0.459 8.856 1.00 98.69 81 LEU A O 1
ATOM 675 N N . GLN A 1 82 ? -0.386 -1.776 8.109 1.00 98.62 82 GLN A N 1
ATOM 676 C CA . GLN A 1 82 ? -0.749 -2.915 8.951 1.00 98.62 82 GLN A CA 1
ATOM 677 C C . GLN A 1 82 ? -0.534 -2.608 10.435 1.00 98.62 82 GLN A C 1
ATOM 679 O O . GLN A 1 82 ? -1.390 -2.951 11.255 1.00 98.62 82 GLN A O 1
ATOM 684 N N . GLN A 1 83 ? 0.562 -1.929 10.780 1.00 98.62 83 GLN A N 1
ATOM 685 C CA . GLN A 1 83 ? 0.800 -1.456 12.145 1.00 98.62 83 GLN A CA 1
ATOM 686 C C . GLN A 1 83 ? -0.291 -0.468 12.577 1.00 98.62 83 GLN A C 1
ATOM 688 O O . GLN A 1 83 ? -0.924 -0.669 13.617 1.00 98.62 83 GLN A O 1
ATOM 693 N N . GLU A 1 84 ? -0.599 0.529 11.743 1.00 98.62 84 GLU A N 1
ATOM 694 C CA . GLU A 1 84 ? -1.650 1.510 12.027 1.00 98.62 84 GLU A CA 1
ATOM 695 C C . GLU A 1 84 ? -3.035 0.855 12.195 1.00 98.62 84 GLU A C 1
ATOM 697 O O . GLU A 1 84 ? -3.812 1.232 13.081 1.00 98.62 84 GLU A O 1
ATOM 702 N N . LEU A 1 85 ? -3.344 -0.170 11.394 1.00 98.75 85 LEU A N 1
ATOM 703 C CA . LEU A 1 85 ? -4.583 -0.941 11.500 1.00 98.75 85 LEU A CA 1
ATOM 704 C C . LEU A 1 85 ? -4.685 -1.673 12.843 1.00 98.75 85 LEU A C 1
ATOM 706 O O . LEU A 1 85 ? -5.746 -1.651 13.474 1.00 98.75 85 LEU A O 1
ATOM 710 N N . VAL A 1 86 ? -3.604 -2.316 13.289 1.00 98.62 86 VAL A N 1
ATOM 711 C CA . VAL A 1 86 ? -3.563 -3.011 14.585 1.00 98.62 86 VAL A CA 1
ATOM 712 C C . VAL A 1 86 ? -3.772 -2.021 15.727 1.00 98.62 86 VAL A C 1
ATOM 714 O O . VAL A 1 86 ? -4.632 -2.245 16.581 1.00 98.62 86 VAL A O 1
ATOM 717 N N . GLU A 1 87 ? -3.059 -0.896 15.717 1.00 98.62 87 GLU A N 1
ATOM 718 C CA . GLU A 1 87 ? -3.214 0.147 16.733 1.00 98.62 87 GLU A CA 1
ATOM 719 C C . GLU A 1 87 ? -4.638 0.712 16.773 1.00 98.62 87 GLU A C 1
ATOM 721 O O . GLU A 1 87 ? -5.211 0.904 17.849 1.00 98.62 87 GLU A O 1
ATOM 726 N N . THR A 1 88 ? -5.235 0.954 15.605 1.00 98.38 88 THR A N 1
ATOM 727 C CA . THR A 1 88 ? -6.597 1.493 15.499 1.00 98.38 88 THR A CA 1
ATOM 728 C C . THR A 1 88 ? -7.630 0.488 16.014 1.00 98.38 88 THR A C 1
ATOM 730 O O . THR A 1 88 ? -8.549 0.873 16.740 1.00 98.38 88 THR A O 1
ATOM 733 N N . LYS A 1 89 ? -7.450 -0.814 15.747 1.00 98.50 89 LYS A N 1
ATOM 734 C CA . LYS A 1 89 ? -8.296 -1.882 16.309 1.00 98.50 89 LYS A CA 1
ATOM 735 C C . LYS A 1 89 ? -8.190 -1.974 17.831 1.00 98.50 89 LYS A C 1
ATOM 737 O O . LYS A 1 89 ? -9.213 -2.128 18.495 1.00 98.50 89 LYS A O 1
ATOM 742 N N . ILE A 1 90 ? -6.987 -1.836 18.390 1.00 98.50 90 ILE A N 1
ATOM 743 C CA . ILE A 1 90 ? -6.791 -1.813 19.848 1.00 98.50 90 ILE A CA 1
ATOM 744 C C . ILE A 1 90 ? -7.529 -0.617 20.460 1.00 98.50 90 ILE A C 1
ATOM 746 O O . ILE A 1 90 ? -8.283 -0.790 21.417 1.00 98.50 90 ILE A O 1
ATOM 750 N N . LYS A 1 91 ? -7.372 0.583 19.884 1.00 98.12 91 LYS A N 1
ATOM 751 C CA . LYS A 1 91 ? -8.088 1.791 20.334 1.00 98.12 91 LYS A CA 1
ATOM 752 C C . LYS A 1 91 ? -9.605 1.592 20.293 1.00 98.12 91 LYS A C 1
ATOM 754 O O . LYS A 1 91 ? -10.281 1.901 21.270 1.00 98.12 91 LYS A O 1
ATOM 759 N N . LEU A 1 92 ? -10.132 1.013 19.212 1.00 98.00 92 LEU A N 1
ATOM 760 C CA . LEU A 1 92 ? -11.559 0.715 19.075 1.00 98.00 92 LEU A CA 1
ATOM 761 C C . LEU A 1 92 ? -12.072 -0.199 20.197 1.00 98.00 92 LEU A C 1
ATOM 763 O O . LEU A 1 92 ? -13.129 0.069 20.771 1.00 98.00 92 LEU A O 1
ATOM 767 N N . GLU A 1 93 ? -11.342 -1.265 20.527 1.00 97.50 93 GLU A N 1
ATOM 768 C CA . GLU A 1 93 ? -11.742 -2.172 21.607 1.00 97.50 93 GLU A CA 1
ATOM 769 C C . GLU A 1 93 ? -11.705 -1.492 22.982 1.00 97.50 93 GLU A C 1
ATOM 7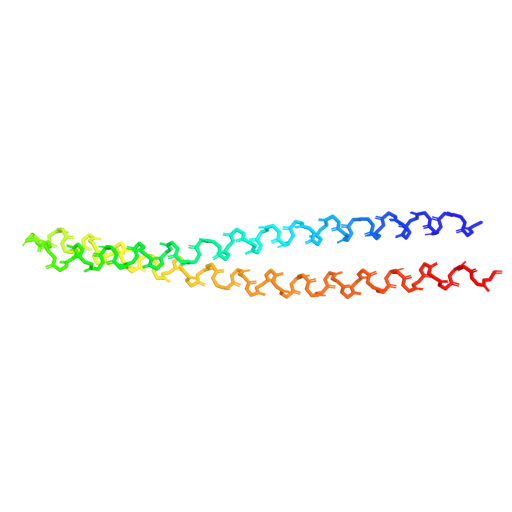71 O O . GLU A 1 93 ? -12.628 -1.680 23.778 1.00 97.50 93 GLU A O 1
ATOM 776 N N . LEU A 1 94 ? -10.721 -0.625 23.242 1.00 95.88 94 LEU A N 1
ATOM 777 C CA . LEU A 1 94 ? -10.674 0.163 24.477 1.00 95.88 94 LEU A CA 1
ATOM 778 C C . LEU A 1 94 ? -11.894 1.086 24.616 1.00 95.88 94 LEU A C 1
ATOM 780 O O . LEU A 1 94 ? -12.529 1.100 25.673 1.00 95.88 94 LEU A O 1
ATOM 784 N N . GLU A 1 95 ? -12.274 1.810 23.559 1.00 94.88 95 GLU A N 1
ATOM 785 C CA . GLU A 1 95 ? -13.464 2.674 23.597 1.00 94.88 95 GLU A CA 1
ATOM 786 C C . GLU A 1 95 ? -14.759 1.862 23.770 1.00 94.88 95 GLU A C 1
ATOM 788 O O . GLU A 1 95 ? -15.652 2.245 24.533 1.00 94.88 95 GLU A O 1
ATOM 793 N N . ARG A 1 96 ? -14.848 0.675 23.154 1.00 94.69 96 ARG A N 1
ATOM 794 C CA . ARG A 1 96 ? -15.973 -0.253 23.361 1.00 94.69 96 ARG A CA 1
ATOM 795 C C . ARG A 1 96 ? -16.071 -0.742 24.803 1.00 94.69 96 ARG A C 1
ATOM 797 O O . ARG A 1 96 ? -17.185 -0.905 25.306 1.00 94.69 96 ARG A O 1
ATOM 804 N N . MET A 1 97 ? -14.944 -0.998 25.468 1.00 93.62 97 MET A N 1
ATOM 805 C CA . MET A 1 97 ? -14.923 -1.400 26.877 1.00 93.62 97 MET A CA 1
ATOM 806 C C . MET A 1 97 ? -15.424 -0.276 27.787 1.00 93.62 97 MET A C 1
ATOM 808 O O . MET A 1 97 ? -16.275 -0.539 28.639 1.00 93.62 97 MET A O 1
ATOM 812 N N . LYS A 1 98 ? -14.985 0.971 27.562 1.00 92.19 98 LYS A N 1
ATOM 813 C CA . LYS A 1 98 ? -15.480 2.144 28.308 1.00 92.19 98 LYS A CA 1
ATOM 814 C C . LYS A 1 98 ? -16.996 2.295 28.169 1.00 92.19 98 LYS A C 1
ATOM 816 O O . LYS A 1 98 ? -17.699 2.362 29.174 1.00 92.19 98 LYS A O 1
ATOM 821 N N . LEU A 1 99 ? -17.512 2.213 26.940 1.00 89.69 99 LEU A N 1
ATOM 822 C CA . LEU A 1 99 ? -18.949 2.318 26.662 1.00 89.69 99 LEU A CA 1
ATOM 823 C C . LEU A 1 99 ? -19.782 1.202 27.329 1.00 89.69 99 LEU A C 1
ATOM 825 O O . LEU A 1 99 ? -20.939 1.418 27.689 1.00 89.69 99 LEU A O 1
ATOM 829 N N . LYS A 1 100 ? -19.228 -0.011 27.482 1.00 86.56 100 LYS A N 1
ATOM 830 C CA . LYS A 1 100 ? -19.891 -1.112 28.207 1.00 86.56 100 LYS A CA 1
ATOM 831 C C . LYS A 1 100 ? -19.891 -0.887 29.721 1.00 86.56 100 LYS A C 1
ATOM 833 O O . LYS A 1 100 ? -20.887 -1.225 30.353 1.00 86.56 100 LYS A O 1
ATOM 838 N N . GLY A 1 101 ? -18.821 -0.321 30.281 1.00 79.81 101 GLY A N 1
ATOM 839 C CA . GLY A 1 101 ? -18.735 0.030 31.704 1.00 79.81 101 GLY A CA 1
ATOM 840 C C . GLY A 1 101 ? -19.798 1.046 32.133 1.00 79.81 101 GLY A C 1
ATOM 841 O O . GLY A 1 101 ? -20.373 0.908 33.206 1.00 79.81 101 GLY A O 1
ATOM 842 N N . GLU A 1 102 ? -20.156 1.984 31.253 1.00 62.22 102 GLU A N 1
ATOM 843 C CA . GLU A 1 102 ? -21.237 2.960 31.480 1.00 62.22 102 GLU A CA 1
ATOM 844 C C . GLU A 1 102 ? -22.659 2.369 31.448 1.00 62.22 102 GLU A C 1
ATOM 846 O O . GLU A 1 102 ? -23.621 3.070 31.743 1.00 62.22 102 GLU A O 1
ATOM 851 N N . ARG A 1 103 ? -22.848 1.100 31.057 1.00 58.94 103 ARG A N 1
ATOM 852 C CA . ARG A 1 103 ? -24.180 0.457 31.055 1.00 58.94 103 ARG A CA 1
ATOM 853 C C . ARG A 1 103 ? -24.567 -0.163 32.404 1.00 58.94 103 ARG A C 1
ATOM 855 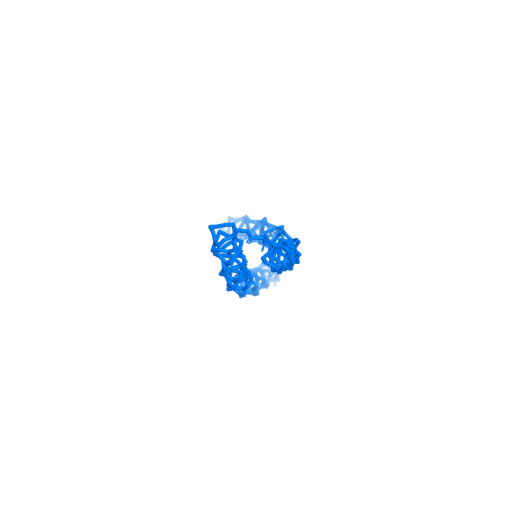O O . ARG A 1 103 ? -25.686 -0.658 32.509 1.00 58.94 103 ARG A O 1
ATOM 862 N N . GLY A 1 104 ? -23.649 -0.207 33.372 1.00 52.00 104 GLY A N 1
ATOM 863 C CA . GLY A 1 104 ? -23.802 -0.948 34.631 1.00 52.00 104 GLY A CA 1
ATOM 864 C C . GLY A 1 104 ? -23.896 -0.107 35.90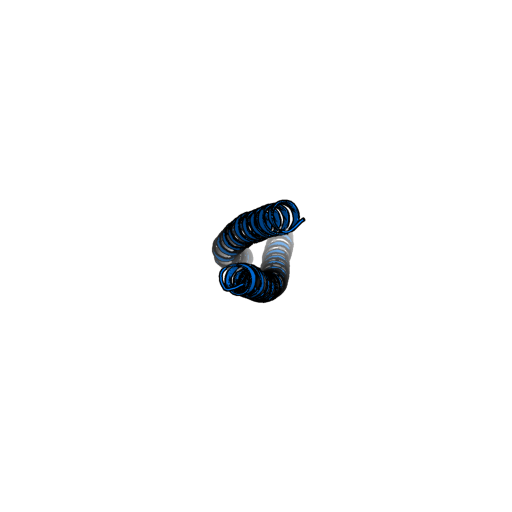9 1.00 52.00 104 GLY A C 1
ATOM 865 O O . GLY A 1 104 ? -23.884 -0.702 36.984 1.00 52.00 104 GLY A O 1
ATOM 866 N N . GLY A 1 105 ? -23.955 1.224 35.808 1.00 45.91 105 GLY A N 1
ATOM 867 C CA . GLY A 1 105 ? -24.211 2.152 36.921 1.00 45.91 105 GLY A CA 1
ATOM 868 C C . GLY A 1 105 ? -25.534 2.871 36.720 1.00 45.91 105 GLY A C 1
ATOM 869 O O . GLY A 1 105 ? -26.181 3.168 37.745 1.00 45.91 105 GLY A O 1
#

Radius of gyration: 23.36 Å; chains: 1; bounding box: 49×24×67 Å

pLDDT: mean 94.37, std 10.79, range [45.91, 98.88]

Secondary structure (DSSP, 8-state):
-HHHHHHHHHHHHHHHHHHHHHHHHHHHHHHHHHHHHHHHHHHHHHHHHH--SHHHHHHHHHHHHHHHHHHHHHHHHHHHHHHHHHHHHHHHHHHHHHHHHTT--

Foldseek 3Di:
DLVVVLVVLVVLLVVLVVVLVVLVVLLVVLVVVLVVLVVQLVVLVVQLVVDPDPVSVVVSVVRSVVSVVVNVVSVVVSVVSVVVSVVSVVVSVVSVVVSVVSVPD

Sequence (105 aa):
METNNKKELQGMIKELQDKINELQDMIEAILLAIPREREAHEYYANAYREATSEASRKMYSYLAEQETLHETTLRKRLDELQQELVETKIKLELERMKLKGERGG